Protein AF-A0A955YJ02-F1 (afdb_monomer_lite)

Radius of gyration: 18.07 Å; chains: 1; bounding box: 33×35×47 Å

Secondary structure (DSSP, 8-state):
-TTTT-TTS-HHHHHHHHHHHHHHHHHHHHHHHHHHHHHHHHGGGS-HHHHHHHHHHHHHHHHHHGGGG--HHHHHHTT-SSHHHHHHHHHHSHHHHHHHHHHHHHHHHHHHHTTS-SS----

Sequence (123 aa):
MKMMNDARLEPIVRELNDVHHRDESRHIAFGRLHLAELAAHWLSEWSDEVRMRVQTWLAQYLKASWADFYNPSMYRDAGLPDAFKLRTAVMAHPASAALRTQASAKLVRLFLDCGLLSEAPAL

pLDDT: mean 95.62, std 3.9, range [59.97, 98.12]

Foldseek 3Di:
DCQLPPPVDDPVRNVVVVVVVVVVVVVVVVCLVVVLVCLVVPVVVDDPVRLVVQQVVVLVVLLVVLLVVQDLVVCVVVVHPPSVVVSVCCCPDVVVQVVSCVVCVVVQVSCCVSSSHVDRHRD

Structure (mmCIF, N/CA/C/O backbone):
data_AF-A0A955YJ02-F1
#
_entry.id   AF-A0A955YJ02-F1
#
loop_
_atom_site.group_PDB
_atom_site.id
_atom_site.type_symbol
_atom_site.label_atom_id
_atom_site.label_alt_id
_atom_site.label_comp_id
_atom_site.label_asym_id
_atom_site.label_entity_id
_atom_site.label_seq_id
_atom_site.pdbx_PDB_ins_code
_atom_site.Cartn_x
_atom_site.Cartn_y
_atom_site.Cartn_z
_atom_site.occupancy
_atom_site.B_iso_or_equiv
_atom_site.auth_seq_id
_atom_site.auth_comp_id
_atom_site.auth_asym_id
_atom_site.auth_atom_id
_atom_site.pdbx_PDB_model_num
ATOM 1 N N . MET A 1 1 ? -1.217 -11.995 -8.135 1.00 59.97 1 MET A N 1
ATOM 2 C CA . MET A 1 1 ? -1.540 -12.936 -9.232 1.00 59.97 1 MET A CA 1
ATOM 3 C C . MET A 1 1 ? -1.176 -12.472 -10.645 1.00 59.97 1 MET A C 1
ATOM 5 O O . MET A 1 1 ? -0.882 -13.331 -11.458 1.00 59.97 1 MET A O 1
ATOM 9 N N . LYS A 1 2 ? -1.177 -11.170 -10.984 1.00 79.69 2 LYS A N 1
ATOM 10 C CA . LYS A 1 2 ? -0.909 -10.748 -12.376 1.00 79.69 2 LYS A CA 1
ATOM 11 C C . LYS A 1 2 ? 0.497 -11.111 -12.886 1.00 79.69 2 LYS A C 1
ATOM 13 O O . LYS A 1 2 ? 0.598 -11.594 -13.999 1.00 79.69 2 LYS A O 1
ATOM 18 N N . MET A 1 3 ? 1.550 -10.936 -12.082 1.00 89.31 3 MET A N 1
ATOM 19 C CA . MET A 1 3 ? 2.936 -11.105 -12.556 1.00 89.31 3 MET A CA 1
ATOM 20 C C . MET A 1 3 ? 3.373 -12.567 -12.739 1.00 89.31 3 MET A C 1
ATOM 22 O O . MET A 1 3 ? 3.992 -12.883 -13.744 1.00 89.31 3 MET A O 1
ATOM 26 N N . MET A 1 4 ? 3.011 -13.481 -11.831 1.00 92.56 4 MET A N 1
ATOM 27 C CA . MET A 1 4 ? 3.380 -14.908 -11.946 1.00 92.56 4 MET A CA 1
ATOM 28 C C . MET A 1 4 ? 2.859 -15.581 -13.230 1.00 92.56 4 MET A C 1
ATOM 30 O O . MET A 1 4 ? 3.475 -16.511 -13.734 1.00 92.56 4 MET A O 1
ATOM 34 N N . ASN A 1 5 ? 1.758 -15.069 -13.790 1.00 91.12 5 ASN A N 1
ATOM 35 C CA . ASN A 1 5 ? 1.126 -15.599 -15.000 1.00 91.12 5 ASN A CA 1
ATOM 36 C C . ASN A 1 5 ? 1.389 -14.732 -16.247 1.00 91.12 5 ASN A C 1
ATOM 38 O O . ASN A 1 5 ? 0.826 -15.003 -17.306 1.00 91.12 5 ASN A O 1
ATOM 42 N N . ASP A 1 6 ? 2.197 -13.672 -16.142 1.00 95.25 6 ASP A N 1
ATOM 43 C CA . ASP A 1 6 ? 2.459 -12.762 -17.261 1.00 95.25 6 ASP A CA 1
ATOM 44 C C . ASP A 1 6 ? 3.595 -13.294 -18.134 1.00 95.25 6 ASP A C 1
ATOM 46 O O . ASP A 1 6 ? 4.770 -13.10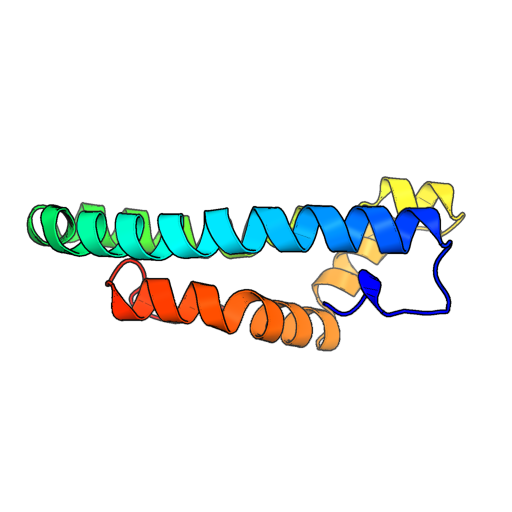0 -17.828 1.00 95.25 6 ASP A O 1
ATOM 50 N N . ALA A 1 7 ? 3.245 -13.934 -19.251 1.00 94.81 7 ALA A N 1
ATOM 51 C CA . ALA A 1 7 ? 4.202 -14.523 -20.187 1.00 94.81 7 ALA A CA 1
ATOM 52 C C . ALA A 1 7 ? 5.210 -13.520 -20.792 1.00 94.81 7 ALA A C 1
ATOM 54 O O . ALA A 1 7 ? 6.196 -13.954 -21.381 1.00 94.81 7 ALA A O 1
ATOM 55 N N . ARG A 1 8 ? 4.995 -12.203 -20.639 1.00 96.44 8 ARG A N 1
ATOM 56 C CA . ARG A 1 8 ? 5.929 -11.156 -21.091 1.00 96.44 8 ARG A CA 1
ATOM 57 C C . ARG A 1 8 ? 7.116 -10.951 -20.144 1.00 96.44 8 ARG A C 1
ATOM 59 O O . ARG A 1 8 ? 8.070 -10.284 -20.525 1.00 96.44 8 ARG A O 1
ATOM 66 N N . LEU A 1 9 ? 7.043 -11.455 -18.911 1.00 96.44 9 LEU A N 1
ATOM 67 C CA . LEU A 1 9 ? 8.120 -11.348 -17.921 1.00 96.44 9 LEU A CA 1
ATOM 68 C C . LEU A 1 9 ? 9.124 -12.492 -18.063 1.00 96.44 9 LEU A C 1
ATOM 70 O O . LEU A 1 9 ? 8.748 -13.593 -18.459 1.00 96.44 9 LEU A O 1
ATOM 74 N N . GLU A 1 10 ? 10.371 -12.262 -17.649 1.00 97.69 10 GLU A N 1
ATOM 75 C CA . GLU A 1 10 ? 11.401 -13.305 -17.586 1.00 97.69 10 GLU A CA 1
ATOM 76 C C . GLU A 1 10 ? 10.958 -14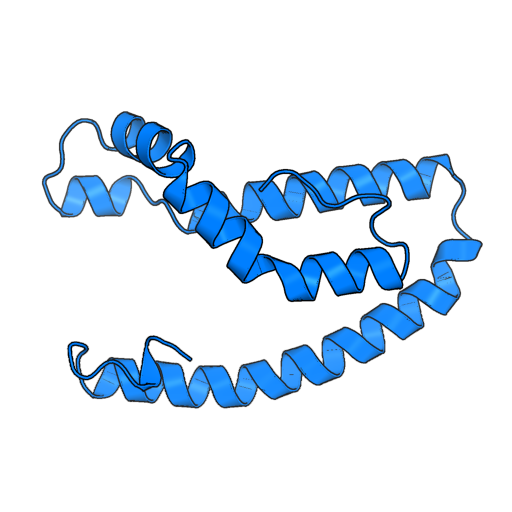.499 -16.719 1.00 97.69 10 GLU A C 1
ATOM 78 O O . GLU A 1 10 ? 10.356 -14.289 -15.657 1.00 97.69 10 GLU A O 1
ATOM 83 N N . PRO A 1 11 ? 11.262 -15.755 -17.110 1.00 96.75 11 PRO A N 1
ATOM 84 C CA . PRO A 1 11 ? 10.795 -16.942 -16.393 1.00 96.75 11 PRO A CA 1
ATOM 85 C C . PRO A 1 11 ? 11.114 -16.935 -14.894 1.00 96.75 11 PRO A C 1
ATOM 87 O O . PRO A 1 11 ? 10.223 -17.197 -14.087 1.00 96.75 11 PRO A O 1
ATOM 90 N N . ILE A 1 12 ? 12.335 -16.541 -14.520 1.00 96.94 12 ILE A N 1
ATOM 91 C CA . ILE A 1 12 ? 12.763 -16.470 -13.114 1.00 96.94 12 ILE A CA 1
ATOM 92 C C . ILE A 1 12 ? 11.956 -15.446 -12.305 1.00 96.94 12 ILE A C 1
ATOM 94 O O . ILE A 1 12 ? 11.639 -15.673 -11.140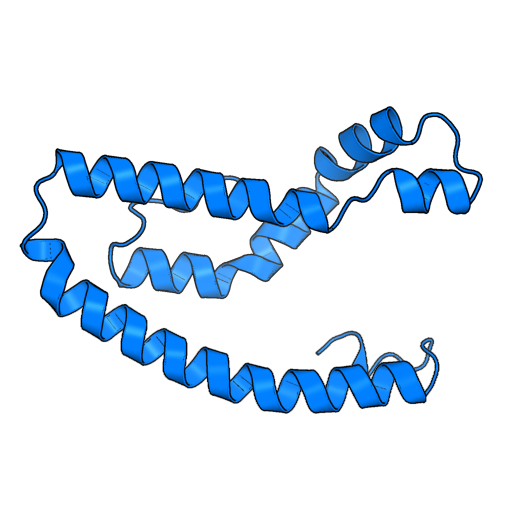 1.00 96.94 12 ILE A O 1
ATOM 98 N N . VAL A 1 13 ? 11.559 -14.328 -12.923 1.00 96.19 13 VAL A N 1
ATOM 99 C CA . VAL A 1 13 ? 10.746 -13.300 -12.261 1.00 96.19 13 VAL A CA 1
ATOM 100 C C . VAL A 1 13 ? 9.351 -13.842 -11.977 1.00 96.19 13 VAL A C 1
ATOM 102 O O . VAL A 1 13 ? 8.808 -13.601 -10.897 1.00 96.19 13 VAL A O 1
ATOM 105 N N . ARG A 1 14 ? 8.767 -14.594 -12.918 1.00 96.44 14 ARG A N 1
ATOM 106 C CA . ARG A 1 14 ? 7.459 -15.230 -12.715 1.00 96.44 14 ARG A CA 1
ATOM 107 C C . ARG A 1 14 ? 7.501 -16.253 -11.588 1.00 96.44 14 ARG A C 1
ATOM 109 O O . ARG A 1 14 ? 6.622 -16.223 -10.732 1.00 96.44 14 ARG A O 1
ATOM 116 N N . GLU A 1 15 ? 8.528 -17.098 -11.570 1.00 96.38 15 GLU A N 1
ATOM 117 C CA . GLU A 1 15 ? 8.724 -18.126 -10.544 1.00 96.38 15 GLU A CA 1
ATOM 118 C C . GLU A 1 15 ? 8.901 -17.513 -9.151 1.00 96.38 15 GLU A C 1
ATOM 120 O O . GLU A 1 15 ? 8.203 -17.897 -8.213 1.00 96.38 15 GLU A O 1
ATOM 125 N N . LEU A 1 16 ? 9.743 -16.483 -9.022 1.00 96.38 16 LEU A N 1
ATOM 126 C CA . LEU A 1 16 ? 9.926 -15.777 -7.754 1.00 96.38 16 LEU A CA 1
ATOM 127 C C . LEU A 1 16 ? 8.607 -15.174 -7.245 1.00 96.38 16 LEU A C 1
ATOM 129 O O . LEU A 1 16 ? 8.275 -15.291 -6.066 1.00 96.38 16 LEU A O 1
ATOM 133 N N . ASN A 1 17 ? 7.833 -14.552 -8.140 1.00 95.06 17 ASN A N 1
ATOM 134 C CA . ASN A 1 17 ? 6.533 -13.978 -7.792 1.00 95.06 17 ASN A CA 1
ATOM 135 C C . ASN A 1 17 ? 5.504 -15.046 -7.395 1.00 95.06 17 ASN A C 1
ATOM 137 O O . ASN A 1 17 ? 4.654 -14.781 -6.547 1.00 95.06 17 ASN A O 1
ATOM 141 N N . ASP A 1 18 ? 5.549 -16.224 -8.015 1.00 94.75 18 ASP A N 1
ATOM 142 C CA . ASP A 1 18 ? 4.677 -17.355 -7.697 1.00 94.75 18 ASP A CA 1
ATOM 143 C C . ASP A 1 18 ? 4.967 -17.900 -6.292 1.00 94.75 18 ASP A C 1
ATOM 145 O O . ASP A 1 18 ? 4.066 -17.974 -5.454 1.00 94.75 18 ASP A O 1
ATOM 149 N N . VAL A 1 19 ? 6.240 -18.192 -5.997 1.00 95.50 19 VAL A N 1
ATOM 150 C CA . VAL A 1 19 ? 6.676 -18.671 -4.675 1.00 95.50 19 VAL A CA 1
ATOM 151 C C . VAL A 1 19 ? 6.335 -17.651 -3.590 1.00 95.50 19 VAL A C 1
ATOM 153 O O . VAL A 1 19 ? 5.657 -17.995 -2.622 1.00 95.50 19 VAL A O 1
ATOM 156 N N . HIS A 1 20 ? 6.696 -16.380 -3.791 1.00 94.88 20 HIS A N 1
ATOM 157 C CA . HIS A 1 20 ? 6.395 -15.321 -2.829 1.00 94.88 20 HIS A CA 1
ATOM 158 C C . HIS A 1 20 ? 4.888 -15.178 -2.575 1.00 94.88 20 HIS A C 1
ATOM 160 O O . HIS A 1 20 ? 4.456 -15.020 -1.436 1.00 94.88 20 HIS A O 1
ATOM 166 N N . HIS A 1 21 ? 4.057 -15.286 -3.618 1.00 92.81 21 HIS A N 1
ATOM 167 C CA . HIS A 1 21 ? 2.610 -15.176 -3.459 1.00 92.81 21 HIS A CA 1
ATOM 168 C C . HIS A 1 21 ? 2.009 -16.320 -2.635 1.00 92.81 21 HIS A C 1
ATOM 170 O O . HIS A 1 21 ? 1.074 -16.086 -1.864 1.00 92.81 21 HIS A O 1
ATOM 176 N N . ARG A 1 22 ? 2.527 -17.547 -2.783 1.00 92.44 22 ARG A N 1
ATOM 177 C CA . ARG A 1 22 ? 2.075 -18.698 -1.990 1.00 92.44 22 ARG A CA 1
ATOM 178 C C . ARG A 1 22 ? 2.344 -18.486 -0.506 1.00 92.44 22 ARG A C 1
ATOM 180 O O . ARG A 1 22 ? 1.431 -18.691 0.294 1.00 92.44 22 ARG A O 1
ATOM 187 N N . ASP A 1 23 ? 3.540 -18.035 -0.151 1.00 94.00 23 ASP A N 1
ATOM 188 C CA . ASP A 1 23 ? 3.897 -17.791 1.248 1.00 94.00 23 ASP A CA 1
ATOM 189 C C . ASP A 1 23 ? 3.104 -16.618 1.830 1.00 94.00 23 ASP A C 1
ATOM 191 O O . ASP A 1 23 ? 2.467 -16.750 2.878 1.00 94.00 23 ASP A O 1
ATOM 195 N N . GLU A 1 24 ? 3.011 -15.516 1.086 1.00 93.75 24 GLU A N 1
ATOM 196 C CA . GLU A 1 24 ? 2.285 -14.330 1.534 1.00 93.75 24 GLU A CA 1
ATOM 197 C C . GLU A 1 24 ? 0.782 -14.596 1.717 1.00 93.75 24 GLU A C 1
ATOM 199 O O . GLU A 1 24 ? 0.141 -14.023 2.597 1.00 93.75 24 GLU A O 1
ATOM 204 N N . SER A 1 25 ? 0.198 -15.530 0.956 1.00 92.62 25 SER A N 1
ATOM 205 C CA . SER A 1 25 ? -1.201 -15.928 1.155 1.00 92.62 25 SER A CA 1
ATOM 206 C C . SER A 1 25 ? -1.462 -16.502 2.554 1.00 92.62 25 SER A C 1
ATOM 208 O O . SER A 1 25 ? -2.512 -16.231 3.145 1.00 92.62 25 SER A O 1
ATOM 210 N N . ARG A 1 26 ? -0.494 -17.241 3.113 1.00 94.19 26 ARG A N 1
ATOM 211 C CA . ARG A 1 26 ? -0.573 -17.818 4.461 1.00 94.19 26 ARG A CA 1
ATOM 212 C C . ARG A 1 26 ? -0.386 -16.739 5.520 1.00 94.19 26 ARG A C 1
ATOM 214 O O . ARG A 1 26 ? -1.162 -16.696 6.474 1.00 94.19 26 ARG A O 1
ATOM 221 N N . HIS A 1 27 ? 0.579 -15.839 5.319 1.00 94.88 27 HIS A N 1
ATOM 222 C CA . HIS A 1 27 ? 0.807 -14.699 6.210 1.00 94.88 27 HIS A CA 1
ATOM 223 C C . HIS A 1 27 ? -0.424 -13.803 6.304 1.00 94.88 27 HIS A C 1
ATOM 225 O O . HIS A 1 27 ? -0.872 -13.484 7.404 1.00 94.88 27 HIS A O 1
ATOM 231 N N . ILE A 1 28 ? -1.030 -13.463 5.164 1.00 94.69 28 ILE A N 1
ATOM 232 C CA . ILE A 1 28 ? -2.248 -12.656 5.127 1.00 94.69 28 ILE A CA 1
ATOM 233 C C . ILE A 1 28 ? -3.400 -13.393 5.814 1.00 94.69 28 ILE A C 1
ATOM 235 O O . ILE A 1 28 ? -4.122 -12.780 6.594 1.00 94.69 28 ILE A O 1
ATOM 239 N N . ALA A 1 29 ? -3.599 -14.689 5.558 1.00 94.75 29 ALA A N 1
ATOM 240 C CA . ALA A 1 29 ? -4.680 -15.441 6.198 1.00 94.75 29 ALA A CA 1
ATOM 241 C C . ALA A 1 29 ? -4.566 -15.417 7.732 1.00 94.75 29 ALA A C 1
ATOM 243 O O . ALA A 1 29 ? -5.537 -15.077 8.409 1.00 94.75 29 ALA A O 1
ATOM 244 N N . PHE A 1 30 ? -3.374 -15.701 8.265 1.00 96.19 30 PHE A N 1
ATOM 245 C CA . PHE A 1 30 ? -3.103 -15.635 9.700 1.00 96.19 30 PHE A CA 1
ATOM 246 C C . PHE A 1 30 ? -3.260 -14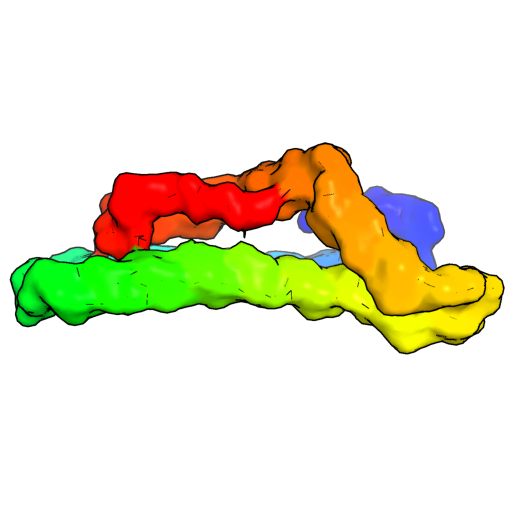.210 10.248 1.00 96.19 30 PHE A C 1
ATOM 248 O O . PHE A 1 30 ? -4.014 -13.986 11.194 1.00 96.19 30 PHE A O 1
ATOM 255 N N . GLY A 1 31 ? -2.609 -13.232 9.613 1.00 96.31 31 GLY A N 1
ATOM 256 C CA . GLY A 1 31 ? -2.610 -11.840 10.057 1.00 96.31 31 GLY A CA 1
ATOM 257 C C . GLY A 1 31 ? -4.010 -11.230 10.098 1.00 96.31 31 GLY A C 1
ATOM 258 O O . GLY A 1 31 ? -4.315 -10.468 11.009 1.00 96.31 31 GLY A O 1
ATOM 259 N N . ARG A 1 32 ? -4.899 -11.606 9.170 1.00 96.88 32 ARG A N 1
ATOM 260 C CA . ARG A 1 32 ? -6.296 -11.145 9.171 1.00 96.88 32 ARG A CA 1
ATOM 261 C C . ARG A 1 32 ? -7.080 -11.642 10.380 1.00 96.88 32 ARG A C 1
ATOM 263 O O . ARG A 1 32 ? -7.824 -10.858 10.962 1.00 96.88 32 ARG A O 1
ATOM 270 N N . LEU A 1 33 ? -6.931 -12.918 10.734 1.00 97.06 33 LEU A N 1
ATOM 271 C CA . LEU A 1 33 ? -7.612 -13.499 11.893 1.00 97.06 33 LEU A CA 1
ATOM 272 C C . LEU A 1 33 ? -7.079 -12.890 13.187 1.00 97.06 33 LEU A C 1
ATOM 274 O O . LEU A 1 33 ? -7.860 -12.416 14.006 1.00 97.06 33 LEU A O 1
ATOM 278 N N . HIS A 1 34 ? -5.754 -12.828 13.318 1.00 97.81 34 HIS A N 1
ATOM 279 C CA . HIS A 1 34 ? -5.115 -12.289 14.509 1.00 97.81 34 HIS A CA 1
ATOM 280 C C . HIS A 1 34 ? -5.430 -10.801 14.715 1.00 97.81 34 HIS A C 1
ATOM 282 O O . HIS A 1 34 ? -5.743 -10.377 15.823 1.00 97.81 34 HIS A O 1
ATOM 288 N N . LEU A 1 35 ? -5.427 -10.001 13.644 1.00 97.50 35 LEU A N 1
ATOM 289 C CA . LEU A 1 35 ? -5.798 -8.591 13.733 1.00 97.50 35 LEU A CA 1
ATOM 290 C C . LEU A 1 35 ? -7.258 -8.407 14.162 1.00 97.50 35 LEU A C 1
ATOM 292 O O . LEU A 1 35 ? -7.538 -7.535 14.978 1.00 97.50 35 LEU A O 1
ATOM 296 N N . ALA A 1 36 ? -8.178 -9.210 13.620 1.00 97.06 36 ALA A N 1
ATOM 297 C CA . ALA A 1 36 ? -9.590 -9.134 13.985 1.00 97.06 36 ALA A CA 1
ATOM 298 C C . ALA A 1 36 ? -9.817 -9.511 15.458 1.00 97.06 36 ALA A C 1
ATOM 300 O O . ALA A 1 36 ? -10.587 -8.844 16.144 1.00 97.06 36 ALA A O 1
ATOM 301 N N . GLU A 1 37 ? -9.110 -10.530 15.953 1.00 97.88 37 GLU A N 1
ATOM 302 C CA . GLU A 1 37 ? -9.121 -10.931 17.363 1.00 97.88 37 GLU A CA 1
ATOM 303 C C . GLU A 1 37 ? -8.608 -9.807 18.273 1.00 97.88 37 GLU A C 1
ATOM 305 O O . GLU A 1 37 ? -9.289 -9.418 19.222 1.00 97.88 37 GLU A O 1
ATOM 310 N N . LEU A 1 38 ? -7.448 -9.225 17.948 1.00 97.38 38 LEU A N 1
ATOM 311 C CA . LEU A 1 38 ? -6.891 -8.102 18.702 1.00 97.38 38 LEU A CA 1
ATOM 312 C C . LEU A 1 38 ? -7.825 -6.889 18.687 1.00 97.38 38 LEU A C 1
ATOM 314 O O . LEU A 1 38 ? -8.027 -6.255 19.720 1.00 97.38 38 LEU A O 1
ATOM 318 N N . ALA A 1 39 ? -8.411 -6.571 17.533 1.00 97.12 39 ALA A N 1
ATOM 319 C CA . ALA A 1 39 ? -9.346 -5.463 17.407 1.00 97.12 39 ALA A CA 1
ATOM 320 C C . ALA A 1 39 ? -10.594 -5.679 18.278 1.00 97.12 39 ALA A C 1
ATOM 322 O O . ALA A 1 39 ? -10.985 -4.777 19.016 1.00 97.12 39 ALA A O 1
ATOM 323 N N . ALA A 1 40 ? -11.174 -6.881 18.248 1.00 96.38 40 ALA A N 1
ATOM 324 C CA . ALA A 1 40 ? -12.338 -7.227 19.059 1.00 96.38 40 ALA A CA 1
ATOM 325 C C . ALA A 1 40 ? -12.050 -7.170 20.567 1.00 96.38 40 ALA A C 1
ATOM 327 O O . ALA A 1 40 ? -12.931 -6.790 21.333 1.00 96.38 40 ALA A O 1
ATOM 328 N N . HIS A 1 41 ? -10.835 -7.532 20.987 1.00 96.31 41 HIS A N 1
ATOM 329 C CA . HIS A 1 41 ? -10.463 -7.547 22.399 1.00 96.31 41 HIS A CA 1
ATOM 330 C C . HIS A 1 41 ? -10.093 -6.162 22.944 1.00 96.31 41 HIS A C 1
ATOM 332 O O . HIS A 1 41 ? -10.404 -5.855 24.087 1.00 96.31 41 HIS A O 1
ATOM 338 N N . TRP A 1 42 ? -9.409 -5.334 22.148 1.00 96.19 42 TRP A N 1
ATOM 339 C CA . TRP A 1 42 ? -8.762 -4.123 22.664 1.00 96.19 42 TRP A CA 1
ATOM 340 C C . TRP A 1 42 ? -9.414 -2.812 22.234 1.00 96.19 42 TRP A C 1
ATOM 342 O O . TRP A 1 42 ? -9.222 -1.808 22.916 1.00 96.19 42 TRP A O 1
ATOM 352 N N . LEU A 1 43 ? -10.172 -2.765 21.131 1.00 95.25 43 LEU A N 1
ATOM 353 C CA . LEU A 1 43 ? -10.711 -1.483 20.661 1.00 95.25 43 LEU A CA 1
ATOM 354 C C . LEU A 1 43 ? -11.772 -0.900 21.593 1.00 95.25 43 LEU A C 1
ATOM 356 O O . LEU A 1 43 ? -11.876 0.326 21.659 1.00 95.25 43 LEU A O 1
ATOM 360 N N . SER A 1 44 ? -12.549 -1.730 22.299 1.00 94.31 44 SER A N 1
ATOM 361 C CA . SER A 1 44 ? -13.524 -1.270 23.303 1.00 94.31 44 SER A CA 1
ATOM 362 C C . SER A 1 44 ? -12.862 -0.572 24.485 1.00 94.31 44 SER A C 1
ATOM 364 O O . SER A 1 44 ? -13.459 0.330 25.061 1.00 94.31 44 SER A O 1
ATOM 366 N N . GLU A 1 45 ? -11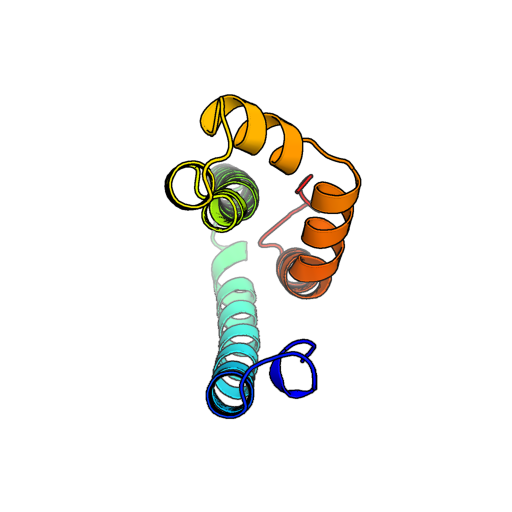.623 -0.952 24.797 1.00 97.06 45 GLU A N 1
ATOM 367 C CA . GLU A 1 45 ? -10.858 -0.429 25.931 1.00 97.06 45 GLU A CA 1
ATOM 368 C C . GLU A 1 45 ? -10.212 0.928 25.628 1.00 97.06 45 GLU A C 1
ATOM 370 O O . GLU A 1 45 ? -9.693 1.601 26.519 1.00 97.06 45 GLU A O 1
ATOM 375 N N . TRP A 1 46 ? -10.196 1.338 24.359 1.00 96.69 46 TRP A N 1
ATOM 376 C CA . TRP A 1 46 ? -9.627 2.616 23.955 1.00 96.69 46 TRP A CA 1
ATOM 377 C C . TRP A 1 46 ? -10.634 3.738 24.152 1.00 96.69 46 TRP A C 1
ATOM 379 O O . TRP A 1 46 ? -11.790 3.627 23.742 1.00 96.69 46 TRP A O 1
ATOM 389 N N . SER A 1 47 ? -10.156 4.863 24.687 1.00 97.69 47 SER A N 1
ATOM 390 C CA . SER A 1 47 ? -10.924 6.103 24.657 1.00 97.69 47 SER A CA 1
ATOM 391 C C . SER A 1 47 ? -11.156 6.559 23.213 1.00 97.69 47 SER A C 1
ATOM 393 O O . SER A 1 47 ? -10.388 6.221 22.297 1.00 97.69 47 SER A O 1
ATOM 395 N N . ASP A 1 48 ? -12.193 7.367 23.008 1.00 96.25 48 ASP A N 1
ATOM 396 C CA . ASP A 1 48 ? -12.535 7.886 21.684 1.00 96.25 48 ASP A CA 1
ATOM 397 C C . ASP A 1 48 ? -11.382 8.698 21.078 1.00 96.25 48 ASP A C 1
ATOM 399 O O . ASP A 1 48 ? -11.095 8.577 19.885 1.00 96.25 48 ASP A O 1
ATOM 403 N N . GLU A 1 49 ? -10.635 9.446 21.896 1.00 97.81 49 GLU A N 1
ATOM 404 C CA . GLU A 1 49 ? -9.478 10.222 21.440 1.00 97.81 49 GLU A CA 1
ATOM 405 C C . GLU A 1 49 ? -8.363 9.321 20.894 1.00 97.81 49 GLU A C 1
ATOM 407 O O . GLU A 1 49 ? -7.763 9.615 19.854 1.00 97.81 49 GLU A O 1
ATOM 412 N N . VAL A 1 50 ? -8.076 8.205 21.575 1.00 97.06 50 VAL A N 1
ATOM 413 C CA . VAL A 1 50 ? -7.062 7.242 21.123 1.00 97.06 50 VAL A CA 1
ATOM 414 C C . VAL A 1 50 ? -7.517 6.578 19.830 1.00 97.06 50 VAL A C 1
ATOM 416 O O . VAL A 1 50 ? -6.736 6.504 18.876 1.00 97.06 50 VAL A O 1
ATOM 419 N N . ARG A 1 51 ? -8.783 6.153 19.772 1.00 96.19 51 ARG A N 1
ATOM 420 C CA . ARG A 1 51 ? -9.365 5.514 18.590 1.00 96.19 51 ARG A CA 1
ATOM 421 C C . ARG A 1 51 ? -9.300 6.434 17.373 1.00 96.19 51 ARG A C 1
ATOM 423 O O . ARG A 1 51 ? -8.774 6.024 16.340 1.00 96.19 51 ARG A O 1
ATOM 430 N N . MET A 1 52 ? -9.726 7.690 17.510 1.00 96.69 52 MET A N 1
ATOM 431 C CA . MET A 1 52 ? -9.656 8.686 16.436 1.00 96.69 52 MET A CA 1
ATOM 432 C C . MET A 1 52 ? -8.222 8.926 15.953 1.00 96.69 52 MET A C 1
ATOM 434 O O . MET A 1 52 ? -7.972 9.012 14.745 1.00 96.69 52 MET A O 1
ATOM 438 N N . ARG A 1 53 ? -7.256 9.014 16.877 1.00 97.94 53 ARG A N 1
ATOM 439 C CA . ARG A 1 53 ? -5.846 9.223 16.526 1.00 97.94 53 ARG A CA 1
ATOM 440 C C . ARG A 1 53 ? -5.280 8.049 15.733 1.00 97.94 53 ARG A C 1
ATOM 442 O O . ARG A 1 53 ? -4.595 8.274 14.736 1.00 97.94 53 ARG A O 1
ATOM 449 N N . VAL A 1 54 ? -5.573 6.815 16.144 1.00 97.06 54 VAL A N 1
ATOM 450 C CA . VAL A 1 54 ? -5.111 5.612 15.437 1.00 97.06 54 VAL A CA 1
ATOM 451 C C . VAL A 1 54 ? -5.782 5.485 14.073 1.00 97.06 54 VAL A C 1
ATOM 453 O O . VAL A 1 54 ? -5.083 5.243 13.095 1.00 97.06 54 VAL A O 1
ATOM 456 N N . GLN A 1 55 ? -7.093 5.724 13.975 1.00 97.44 55 GLN A N 1
ATOM 457 C CA . GLN A 1 55 ? -7.817 5.721 12.697 1.00 97.44 55 GLN A CA 1
ATOM 458 C C . GLN A 1 55 ? -7.223 6.739 11.714 1.00 97.44 55 GLN A C 1
ATOM 460 O O . GLN A 1 55 ? -6.930 6.407 10.564 1.00 97.44 55 GLN A O 1
ATOM 465 N N . THR A 1 56 ? -6.964 7.962 12.187 1.00 97.62 56 THR A N 1
ATOM 466 C CA . THR A 1 56 ? -6.343 9.022 11.380 1.00 97.62 56 THR A CA 1
ATOM 467 C C . THR A 1 56 ? -4.943 8.622 10.928 1.00 97.62 56 THR A C 1
ATOM 469 O O . THR A 1 56 ? -4.605 8.748 9.750 1.00 97.62 56 THR A O 1
ATOM 472 N N . TRP A 1 57 ? -4.125 8.114 11.851 1.00 98.12 57 TRP A N 1
ATOM 473 C CA . TRP A 1 57 ? -2.776 7.660 11.535 1.00 98.12 57 TRP A CA 1
ATOM 474 C C . TRP A 1 57 ? -2.788 6.517 10.516 1.00 98.12 57 TRP A C 1
ATOM 476 O O . TRP A 1 57 ? -2.045 6.574 9.540 1.00 98.12 57 TRP A O 1
ATOM 486 N N . LEU A 1 58 ? -3.660 5.523 10.690 1.00 97.88 58 LEU A N 1
ATOM 487 C CA . LEU A 1 58 ? -3.757 4.364 9.808 1.00 97.88 58 LEU A CA 1
ATOM 488 C C . LEU A 1 58 ? -4.180 4.771 8.391 1.00 97.88 58 LEU A C 1
ATOM 490 O O . LEU A 1 58 ? -3.597 4.298 7.415 1.00 97.88 58 LEU A O 1
ATOM 494 N N . ALA A 1 59 ? -5.139 5.692 8.266 1.00 97.38 59 ALA A N 1
ATOM 495 C CA . ALA A 1 59 ? -5.541 6.256 6.980 1.00 97.38 59 ALA A CA 1
ATOM 496 C C . ALA A 1 59 ? -4.373 6.970 6.273 1.00 97.38 59 ALA A C 1
ATOM 498 O O . ALA A 1 59 ? -4.128 6.740 5.086 1.00 97.38 59 ALA A O 1
ATOM 499 N N . GLN A 1 60 ? -3.613 7.795 7.003 1.00 97.00 60 GLN A N 1
ATOM 500 C CA . GLN A 1 60 ? -2.437 8.479 6.452 1.00 97.00 60 GLN A CA 1
ATOM 501 C C . GLN A 1 60 ? -1.316 7.501 6.100 1.00 97.00 60 GLN A C 1
ATOM 503 O O . GLN A 1 60 ? -0.677 7.656 5.063 1.00 97.00 60 GLN A O 1
ATOM 508 N N . TYR A 1 61 ? -1.106 6.472 6.918 1.00 97.50 61 TYR A N 1
ATOM 509 C CA . TYR A 1 61 ? -0.114 5.435 6.669 1.00 97.50 61 TYR A CA 1
ATOM 510 C C . TYR A 1 61 ? -0.426 4.655 5.388 1.00 97.50 61 TYR A C 1
ATOM 512 O O . TYR A 1 61 ? 0.451 4.503 4.541 1.00 97.50 61 TYR A O 1
ATOM 520 N N . LEU A 1 62 ? -1.682 4.233 5.192 1.00 96.25 62 LEU A N 1
ATOM 521 C CA . LEU A 1 62 ? -2.112 3.569 3.958 1.00 96.25 62 LEU A CA 1
ATOM 522 C C . LEU A 1 62 ? -1.886 4.439 2.720 1.00 96.25 62 LEU A C 1
ATOM 524 O O . LEU A 1 62 ? -1.478 3.935 1.678 1.00 96.25 62 LEU A O 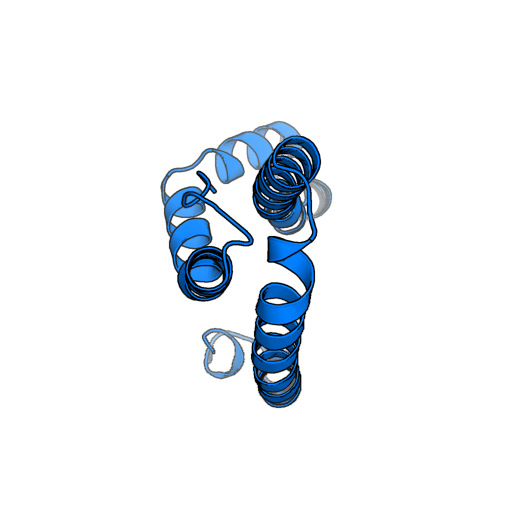1
ATOM 528 N N . LYS A 1 63 ? -2.141 5.745 2.820 1.00 94.44 63 LYS A N 1
ATOM 529 C CA . LYS A 1 63 ? -1.882 6.679 1.722 1.00 94.44 63 LYS A CA 1
ATOM 530 C C . LYS A 1 63 ? -0.384 6.852 1.467 1.00 94.44 63 LYS A C 1
ATOM 532 O O . LYS A 1 63 ? 0.048 6.883 0.317 1.00 94.44 63 LYS A O 1
ATOM 537 N N . ALA A 1 64 ? 0.404 6.974 2.531 1.00 94.75 64 ALA A N 1
ATOM 538 C CA . ALA A 1 64 ? 1.840 7.186 2.449 1.00 94.75 64 ALA A CA 1
ATOM 539 C C . ALA A 1 64 ? 2.578 5.960 1.897 1.00 94.75 64 ALA A C 1
ATOM 541 O O . ALA A 1 64 ? 3.473 6.138 1.081 1.00 94.75 64 ALA A O 1
ATOM 542 N N . SER A 1 65 ? 2.182 4.734 2.252 1.00 96.00 65 SER A N 1
ATOM 543 C CA . SER A 1 65 ? 2.848 3.508 1.779 1.00 96.00 65 SER A CA 1
ATOM 544 C C . SER A 1 65 ? 2.775 3.329 0.261 1.00 96.00 65 SER A C 1
ATOM 546 O O . SER A 1 65 ? 3.670 2.759 -0.358 1.00 96.00 65 SER A O 1
ATOM 548 N N . TRP A 1 66 ? 1.756 3.895 -0.388 1.00 95.75 66 TRP A N 1
ATOM 549 C CA . TRP A 1 66 ? 1.684 3.909 -1.845 1.00 95.75 66 TRP A CA 1
ATOM 550 C C . TRP A 1 66 ? 2.789 4.732 -2.509 1.00 95.75 66 TRP A C 1
ATOM 552 O O . TRP A 1 66 ? 3.097 4.490 -3.675 1.00 95.75 66 TRP A O 1
ATOM 562 N N . ALA A 1 67 ? 3.396 5.684 -1.799 1.00 92.56 67 ALA A N 1
ATOM 563 C CA . ALA A 1 67 ? 4.494 6.497 -2.308 1.00 92.56 67 ALA A CA 1
ATOM 564 C C . ALA A 1 67 ? 5.722 5.662 -2.702 1.00 92.56 67 ALA A C 1
ATOM 566 O O . ALA A 1 67 ? 6.438 6.066 -3.623 1.00 92.56 67 ALA A O 1
ATOM 567 N N . ASP A 1 68 ? 5.929 4.511 -2.058 1.00 92.12 68 ASP A N 1
ATOM 568 C CA . ASP A 1 68 ? 7.088 3.636 -2.268 1.00 92.12 68 ASP A CA 1
ATOM 569 C C . ASP A 1 68 ? 7.082 2.977 -3.656 1.00 92.12 68 ASP A C 1
ATOM 571 O O . ASP A 1 68 ? 8.132 2.633 -4.197 1.00 92.12 68 ASP A O 1
ATOM 575 N N . PHE A 1 69 ? 5.912 2.888 -4.296 1.00 93.75 69 PHE A N 1
ATOM 576 C CA . PHE A 1 69 ? 5.766 2.369 -5.660 1.00 93.75 69 PHE A CA 1
ATOM 577 C C . PHE A 1 69 ? 6.152 3.384 -6.749 1.00 93.75 69 PHE A C 1
ATOM 579 O O . PHE A 1 69 ? 6.172 3.036 -7.929 1.00 93.75 69 PHE A O 1
ATOM 586 N N . TYR A 1 70 ? 6.460 4.634 -6.385 1.00 95.25 70 TYR A N 1
ATOM 587 C CA . TYR A 1 70 ? 6.814 5.699 -7.327 1.00 95.25 70 TYR A CA 1
ATOM 588 C C . TYR A 1 70 ? 8.194 6.268 -6.987 1.00 95.25 70 TYR A C 1
ATOM 590 O O . TYR A 1 70 ? 8.315 7.233 -6.228 1.00 95.25 70 TYR A O 1
ATOM 598 N N . ASN A 1 71 ? 9.241 5.688 -7.577 1.00 95.62 71 ASN A N 1
ATOM 599 C CA . ASN A 1 71 ? 10.630 6.027 -7.275 1.00 95.62 71 ASN A CA 1
ATOM 600 C C . ASN A 1 71 ? 11.246 6.949 -8.353 1.00 95.62 71 ASN A C 1
ATOM 602 O O . ASN A 1 71 ? 11.522 6.483 -9.461 1.00 95.62 71 ASN A O 1
ATOM 606 N N . PRO A 1 72 ? 11.537 8.233 -8.047 1.00 96.56 72 PRO A N 1
ATOM 607 C CA . PRO A 1 72 ? 12.155 9.159 -8.998 1.00 96.56 72 PRO A CA 1
ATOM 608 C C . PRO A 1 72 ? 13.530 8.713 -9.492 1.00 96.56 72 PRO A C 1
ATOM 610 O O . PRO A 1 72 ? 13.918 9.080 -10.596 1.00 96.56 72 PRO A O 1
ATOM 613 N N . SER A 1 73 ? 14.282 7.951 -8.694 1.00 96.88 73 SER A N 1
ATOM 614 C CA . SER A 1 73 ? 15.588 7.440 -9.118 1.00 96.88 73 SER A CA 1
ATOM 615 C C . SER A 1 73 ? 15.445 6.495 -10.307 1.00 96.88 73 SER A C 1
ATOM 617 O O . SER A 1 73 ? 16.147 6.680 -11.290 1.00 96.88 73 SER A O 1
ATOM 619 N N . MET A 1 74 ? 14.438 5.614 -10.298 1.00 96.75 74 MET A N 1
ATOM 620 C CA . MET A 1 74 ? 14.171 4.708 -11.426 1.00 96.75 74 MET A CA 1
ATOM 621 C C . MET A 1 74 ? 13.792 5.470 -12.702 1.00 96.75 74 MET A C 1
ATOM 623 O O . MET A 1 74 ? 14.149 5.060 -13.801 1.00 96.75 74 MET A O 1
ATOM 627 N N . TYR A 1 75 ? 13.088 6.599 -12.575 1.00 96.56 75 TYR A N 1
ATOM 628 C CA . TYR A 1 75 ? 12.758 7.439 -13.729 1.00 96.56 75 TYR A CA 1
ATOM 629 C C . TYR A 1 75 ? 13.998 8.123 -14.309 1.00 96.56 75 TYR A C 1
ATOM 631 O O . TYR A 1 75 ? 14.157 8.146 -15.527 1.00 96.56 75 TYR A O 1
ATOM 639 N N . ARG A 1 76 ? 14.892 8.639 -13.451 1.00 97.06 76 ARG A N 1
ATOM 640 C CA . ARG A 1 76 ? 16.170 9.215 -13.900 1.00 97.06 76 ARG A CA 1
ATOM 641 C C . ARG A 1 76 ? 17.038 8.171 -14.592 1.00 97.06 76 ARG A C 1
ATOM 643 O O . ARG A 1 76 ? 17.570 8.456 -15.658 1.00 97.06 76 ARG A O 1
ATOM 650 N N . ASP A 1 77 ? 17.131 6.976 -14.017 1.00 97.81 77 ASP A N 1
ATOM 651 C CA . ASP A 1 77 ? 17.932 5.879 -14.566 1.00 97.81 77 ASP A CA 1
ATOM 652 C C . ASP A 1 77 ? 17.393 5.410 -15.928 1.00 97.81 77 ASP A C 1
ATOM 654 O O . ASP A 1 77 ? 18.161 5.034 -16.809 1.00 97.81 77 ASP A O 1
ATOM 658 N N . ALA A 1 78 ? 16.079 5.518 -16.146 1.00 97.25 78 ALA A N 1
ATOM 659 C CA . ALA A 1 78 ? 15.436 5.283 -17.439 1.00 97.25 78 ALA A CA 1
ATOM 660 C C . ALA A 1 78 ? 15.585 6.450 -18.442 1.00 97.25 78 ALA A C 1
ATOM 662 O O . ALA A 1 78 ? 15.007 6.401 -19.527 1.00 97.25 78 ALA A O 1
ATOM 663 N N . GLY A 1 79 ? 16.318 7.514 -18.095 1.00 97.50 79 GLY A N 1
ATOM 664 C CA . GLY A 1 79 ? 16.530 8.685 -18.950 1.00 97.50 79 GLY A CA 1
ATOM 665 C C . GLY A 1 79 ? 15.338 9.643 -19.027 1.00 97.50 79 GLY A C 1
ATOM 666 O O . GLY A 1 79 ? 15.299 10.496 -19.914 1.00 97.50 79 GLY A O 1
ATOM 667 N N . LEU A 1 80 ? 14.356 9.528 -18.124 1.00 96.81 80 LEU A N 1
ATOM 668 C CA . LEU A 1 80 ? 13.198 10.421 -18.103 1.00 96.81 80 LEU A CA 1
ATOM 669 C C . LEU A 1 80 ? 13.557 11.746 -17.405 1.00 96.81 80 LEU A C 1
ATOM 671 O O . LEU A 1 80 ? 14.011 11.732 -16.253 1.00 96.81 80 LEU A O 1
ATOM 675 N N . PRO A 1 81 ? 13.337 12.902 -18.060 1.00 94.50 81 PRO A N 1
ATOM 676 C CA . PRO A 1 81 ? 13.600 14.202 -17.456 1.00 94.50 81 PRO A CA 1
ATOM 677 C C . PRO A 1 81 ? 12.601 14.505 -16.332 1.00 94.50 81 PRO A C 1
ATOM 679 O O . PRO A 1 81 ? 11.532 13.901 -16.235 1.00 94.50 81 PRO A O 1
ATOM 682 N N . ASP A 1 82 ? 12.947 15.469 -15.474 1.00 96.75 82 ASP A N 1
ATOM 683 C CA . ASP A 1 82 ? 12.078 15.985 -14.409 1.00 96.75 82 ASP A CA 1
ATOM 684 C C . ASP A 1 82 ? 11.443 14.899 -13.516 1.00 96.75 82 ASP A C 1
ATOM 686 O O . ASP A 1 82 ? 10.268 14.973 -13.151 1.00 96.75 82 ASP A O 1
ATOM 690 N N . ALA A 1 83 ? 12.215 13.883 -13.123 1.00 96.88 83 ALA A N 1
ATOM 691 C CA . ALA A 1 83 ? 11.719 12.693 -12.423 1.00 96.88 83 ALA A CA 1
ATOM 692 C C . ALA A 1 83 ? 10.809 12.965 -11.204 1.00 96.88 83 ALA A C 1
ATOM 694 O O . ALA A 1 83 ? 9.848 12.231 -10.969 1.00 96.88 83 ALA A O 1
ATOM 695 N N . PHE A 1 84 ? 11.070 14.024 -10.431 1.00 96.38 84 PHE A N 1
ATOM 696 C CA . PHE A 1 84 ? 10.192 14.422 -9.323 1.00 96.38 84 PHE A CA 1
ATOM 697 C C . PHE A 1 84 ? 8.834 14.936 -9.807 1.00 96.38 84 PHE A C 1
ATOM 699 O O . PHE A 1 84 ? 7.801 14.558 -9.254 1.00 96.38 84 PHE A O 1
ATOM 706 N N . LYS A 1 85 ? 8.820 15.757 -10.862 1.00 97.38 85 LYS A N 1
ATOM 707 C CA . LYS A 1 85 ? 7.588 16.237 -11.494 1.00 97.38 85 LYS A CA 1
ATOM 708 C C . LYS A 1 85 ? 6.796 15.068 -12.074 1.00 97.38 85 LYS A C 1
ATOM 710 O O . LYS A 1 85 ? 5.586 15.000 -11.868 1.00 97.38 85 LYS A O 1
ATOM 715 N N . LEU A 1 86 ? 7.480 14.120 -12.721 1.00 97.00 86 LEU A N 1
ATOM 716 C CA . LEU A 1 86 ? 6.858 12.903 -13.237 1.00 97.00 86 LEU A CA 1
ATOM 717 C C . LEU A 1 86 ? 6.239 12.066 -12.113 1.00 97.00 86 LEU A C 1
ATOM 719 O O . LEU A 1 86 ? 5.076 11.687 -12.218 1.00 97.00 86 LEU A O 1
ATOM 723 N N . ARG A 1 87 ? 6.959 11.837 -11.007 1.00 96.81 87 ARG A N 1
ATOM 724 C CA . ARG A 1 87 ? 6.403 11.158 -9.825 1.00 96.81 87 ARG A CA 1
ATOM 725 C C . ARG A 1 87 ? 5.109 11.813 -9.361 1.00 96.81 87 ARG A C 1
ATOM 727 O O . ARG A 1 87 ? 4.115 11.117 -9.184 1.00 96.81 87 ARG A O 1
ATOM 734 N N . THR A 1 88 ? 5.119 13.131 -9.173 1.00 96.25 88 THR A N 1
ATOM 735 C CA . THR A 1 88 ? 3.937 13.873 -8.720 1.00 96.25 88 THR A CA 1
ATOM 736 C C . THR A 1 88 ? 2.768 13.703 -9.691 1.00 96.25 88 THR A C 1
ATOM 738 O O . THR A 1 88 ? 1.657 13.406 -9.256 1.00 96.25 88 THR A O 1
ATOM 741 N N . ALA A 1 89 ? 3.020 13.813 -10.999 1.00 96.25 89 ALA A N 1
ATOM 742 C CA . ALA A 1 89 ? 1.996 13.644 -12.027 1.00 96.25 89 ALA A CA 1
ATOM 743 C C . ALA A 1 89 ? 1.405 12.225 -12.037 1.00 96.25 89 ALA A C 1
ATOM 745 O O . ALA A 1 89 ? 0.186 12.065 -12.060 1.00 96.25 89 ALA A O 1
ATOM 746 N N . VAL A 1 90 ? 2.249 11.192 -11.963 1.00 95.69 90 VAL A N 1
ATOM 747 C CA . VAL A 1 90 ? 1.800 9.793 -11.957 1.00 95.69 90 VAL A CA 1
ATOM 748 C C . VAL A 1 90 ? 1.024 9.472 -10.678 1.00 95.69 90 VAL A C 1
ATOM 750 O O . VAL A 1 90 ? -0.018 8.824 -10.749 1.00 95.69 90 VAL A O 1
ATOM 753 N N . MET A 1 91 ? 1.466 9.951 -9.511 1.00 95.06 91 MET A N 1
ATOM 754 C CA . MET A 1 91 ? 0.742 9.741 -8.250 1.00 95.06 91 MET A CA 1
ATOM 755 C C . MET A 1 91 ? -0.647 10.393 -8.259 1.00 95.06 91 MET A C 1
ATOM 757 O O . MET A 1 91 ? -1.598 9.796 -7.745 1.00 95.06 91 MET A O 1
ATOM 761 N N . ALA A 1 92 ? -0.766 11.577 -8.866 1.00 95.19 92 ALA A N 1
ATOM 762 C CA . ALA A 1 92 ? -2.020 12.315 -9.008 1.00 95.19 92 ALA A CA 1
ATOM 763 C C . ALA A 1 92 ? -2.934 11.784 -10.130 1.00 95.19 92 ALA A C 1
ATOM 765 O O . ALA A 1 92 ? -4.091 12.192 -10.222 1.00 95.19 92 ALA A O 1
ATOM 766 N N . HIS A 1 93 ? -2.443 10.888 -10.990 1.00 97.12 93 HIS A N 1
ATOM 767 C CA . HIS A 1 93 ? -3.204 10.408 -12.138 1.00 97.12 93 HIS A CA 1
ATOM 768 C C . HIS A 1 93 ? -4.425 9.564 -11.704 1.00 97.12 93 HIS A C 1
ATOM 770 O O . HIS A 1 93 ? -4.276 8.670 -10.862 1.00 97.12 93 HIS A O 1
ATOM 776 N N . PRO A 1 94 ? -5.620 9.748 -12.309 1.00 96.62 94 PRO A N 1
ATOM 777 C CA . PRO A 1 94 ? -6.831 9.014 -11.923 1.00 96.62 94 PRO A CA 1
ATOM 778 C C . PRO A 1 94 ? -6.699 7.490 -12.009 1.00 96.62 94 PRO A C 1
ATOM 780 O O . PRO A 1 94 ? -7.212 6.774 -11.153 1.00 96.62 94 PRO A O 1
ATOM 783 N N . ALA A 1 95 ? -5.965 6.977 -13.003 1.00 96.50 95 ALA A N 1
ATOM 784 C CA . ALA A 1 95 ? -5.720 5.536 -13.116 1.00 96.50 95 ALA A CA 1
ATOM 785 C C . ALA A 1 95 ? -4.879 4.992 -11.948 1.00 96.50 95 ALA A C 1
ATOM 787 O O . ALA A 1 95 ? -5.097 3.863 -11.513 1.00 96.50 95 ALA A O 1
ATOM 788 N N . SER A 1 96 ? -3.954 5.797 -11.416 1.00 95.81 96 SER A N 1
ATOM 789 C CA . SER A 1 96 ? -3.173 5.431 -10.237 1.00 95.81 96 SER A CA 1
ATOM 790 C C . SER A 1 96 ? -4.075 5.380 -9.008 1.00 95.81 96 SER A C 1
ATOM 792 O O . SER A 1 96 ? -4.039 4.393 -8.286 1.00 95.81 96 SER A O 1
ATOM 794 N N . ALA A 1 97 ? -4.945 6.376 -8.812 1.00 94.81 97 ALA A N 1
ATOM 795 C CA . ALA A 1 97 ? -5.935 6.356 -7.731 1.00 94.81 97 ALA A CA 1
ATOM 796 C C . ALA A 1 97 ? -6.853 5.123 -7.819 1.00 94.81 97 ALA A C 1
ATOM 798 O O . ALA A 1 97 ? -6.969 4.367 -6.858 1.00 94.81 97 ALA A O 1
ATOM 799 N N . ALA A 1 98 ? -7.407 4.840 -9.002 1.00 96.25 98 ALA A N 1
ATOM 800 C CA . ALA A 1 98 ? -8.252 3.667 -9.227 1.00 96.25 98 ALA A CA 1
ATOM 801 C C . ALA A 1 98 ? -7.526 2.346 -8.916 1.00 96.25 98 ALA A C 1
ATOM 803 O O . ALA A 1 98 ? -8.094 1.463 -8.271 1.00 96.25 98 ALA A O 1
ATOM 804 N N . LEU A 1 99 ? -6.258 2.220 -9.328 1.00 95.44 99 LEU A N 1
ATOM 805 C CA . LEU A 1 99 ? -5.432 1.055 -9.015 1.00 95.44 99 LEU A CA 1
ATOM 806 C C . LEU A 1 99 ? -5.224 0.902 -7.506 1.00 95.44 99 LEU A C 1
ATOM 808 O O . LEU A 1 99 ? -5.376 -0.204 -6.987 1.00 95.44 99 LEU A O 1
ATOM 812 N N . ARG A 1 100 ? -4.900 1.993 -6.800 1.00 96.31 100 ARG A N 1
ATOM 813 C CA . ARG A 1 100 ? -4.683 1.974 -5.348 1.00 96.31 100 ARG A CA 1
ATOM 814 C C . ARG A 1 100 ? -5.948 1.575 -4.600 1.00 96.31 100 ARG A C 1
ATOM 816 O O . ARG A 1 100 ? -5.906 0.665 -3.776 1.00 96.31 100 ARG A O 1
ATOM 823 N N . THR A 1 101 ? -7.089 2.166 -4.957 1.00 95.81 101 THR A N 1
ATOM 824 C CA . THR A 1 101 ? -8.396 1.783 -4.409 1.00 95.81 101 THR A CA 1
ATOM 825 C C . THR A 1 101 ? -8.690 0.303 -4.649 1.00 95.81 101 THR A C 1
ATOM 827 O O . THR A 1 101 ? -9.042 -0.412 -3.712 1.00 95.81 101 THR A O 1
ATOM 830 N N . GLN A 1 102 ? -8.504 -0.189 -5.879 1.00 96.38 102 GLN A N 1
ATOM 831 C CA . GLN A 1 102 ? -8.767 -1.588 -6.217 1.00 96.38 102 GLN A CA 1
ATOM 832 C C . GLN A 1 102 ? -7.857 -2.550 -5.439 1.00 96.38 102 GLN A C 1
ATOM 834 O O . GLN A 1 102 ? -8.329 -3.556 -4.907 1.00 96.38 102 GLN A O 1
ATOM 839 N N . ALA A 1 103 ? -6.558 -2.260 -5.380 1.00 95.00 103 ALA A N 1
ATOM 840 C CA . ALA A 1 103 ? -5.570 -3.119 -4.739 1.00 95.00 103 ALA A CA 1
ATOM 841 C C . ALA A 1 103 ? -5.739 -3.166 -3.212 1.00 95.00 103 ALA A C 1
ATOM 843 O O . ALA A 1 103 ? -5.600 -4.232 -2.613 1.00 95.00 103 ALA A O 1
ATOM 844 N N . SER A 1 104 ? -6.097 -2.042 -2.586 1.00 96.56 104 SER A N 1
ATOM 845 C CA . SER A 1 104 ? -6.289 -1.952 -1.135 1.00 96.56 104 SER A CA 1
ATOM 846 C C . SER A 1 104 ? -7.683 -2.378 -0.661 1.00 96.56 104 SER A C 1
ATOM 848 O O . SER A 1 104 ? -7.873 -2.551 0.541 1.00 96.56 104 SER A O 1
ATOM 850 N N . ALA A 1 105 ? -8.651 -2.592 -1.561 1.00 97.00 105 ALA A N 1
ATOM 851 C CA . ALA A 1 105 ? -10.064 -2.792 -1.217 1.00 97.00 105 ALA A CA 1
ATOM 852 C C . ALA A 1 105 ? -10.313 -3.862 -0.138 1.00 97.00 105 ALA A C 1
ATOM 854 O O . ALA A 1 105 ? -11.060 -3.625 0.808 1.00 97.00 105 ALA A O 1
ATOM 855 N N . LYS A 1 106 ? -9.665 -5.032 -0.238 1.00 95.88 106 LYS A N 1
ATOM 856 C CA . LYS A 1 106 ? -9.845 -6.123 0.741 1.00 95.88 106 LYS A CA 1
ATOM 857 C C . LYS A 1 106 ? -9.284 -5.776 2.123 1.00 95.88 106 LYS A C 1
ATOM 859 O O . LYS A 1 106 ? -9.873 -6.168 3.125 1.00 95.88 106 LYS A O 1
ATOM 864 N N . LEU A 1 107 ? -8.159 -5.062 2.167 1.00 96.25 107 LEU A N 1
ATOM 865 C CA . LEU A 1 107 ? -7.518 -4.643 3.413 1.00 96.25 107 LEU A CA 1
ATOM 866 C C . LEU A 1 107 ? -8.311 -3.518 4.084 1.00 96.25 107 LEU A C 1
ATOM 868 O O . LEU A 1 107 ? -8.610 -3.601 5.268 1.00 96.25 107 LEU A O 1
ATOM 872 N N . VAL A 1 108 ? -8.718 -2.509 3.310 1.00 98.06 108 VAL A N 1
ATOM 873 C CA . VAL A 1 108 ? -9.573 -1.419 3.802 1.00 98.06 108 VAL A CA 1
ATOM 874 C C . VAL A 1 108 ? -10.889 -1.981 4.328 1.00 98.06 108 VAL A C 1
ATOM 876 O O . VAL A 1 108 ? -11.320 -1.600 5.410 1.00 98.06 108 VAL A O 1
ATOM 879 N N . ARG A 1 109 ? -11.498 -2.940 3.617 1.00 98.00 109 ARG A N 1
ATOM 880 C CA . ARG A 1 109 ? -12.728 -3.585 4.082 1.00 98.00 109 ARG A CA 1
ATOM 881 C C . ARG A 1 109 ? -12.538 -4.296 5.420 1.00 98.00 109 ARG A C 1
ATOM 883 O O . ARG A 1 109 ? -13.365 -4.108 6.298 1.00 98.00 109 ARG A O 1
ATOM 890 N N . LEU A 1 110 ? -11.445 -5.042 5.590 1.00 98.00 110 LEU A N 1
ATOM 891 C CA . LEU A 1 110 ? -11.112 -5.669 6.871 1.00 98.00 110 LEU A CA 1
ATOM 892 C C . LEU A 1 110 ? -11.015 -4.636 7.999 1.00 98.00 110 LEU A C 1
ATOM 894 O O . LEU A 1 110 ? -11.595 -4.850 9.055 1.00 98.00 110 LEU A O 1
ATOM 898 N N . PHE A 1 111 ? -10.302 -3.530 7.775 1.00 98.06 111 PHE A N 1
ATOM 899 C CA . PHE A 1 111 ? -10.142 -2.489 8.792 1.00 98.06 111 PHE A CA 1
ATOM 900 C C . PHE A 1 111 ? -11.464 -1.817 9.166 1.00 98.06 111 PHE A C 1
ATOM 902 O O . PHE A 1 111 ? -11.660 -1.486 10.331 1.00 98.06 111 PHE A O 1
ATOM 909 N N . LEU A 1 112 ? -12.372 -1.642 8.203 1.00 98.12 112 LEU A N 1
ATOM 910 C CA . LEU A 1 112 ? -13.728 -1.157 8.466 1.00 98.12 112 LEU A CA 1
ATOM 911 C C . LEU A 1 112 ? -14.539 -2.177 9.267 1.00 98.12 112 LEU A C 1
ATOM 913 O O . LEU A 1 112 ? -15.142 -1.824 10.276 1.00 98.12 112 LEU A O 1
ATOM 917 N N . ASP A 1 113 ? -14.520 -3.443 8.847 1.00 97.69 113 ASP A N 1
ATOM 918 C CA . ASP A 1 113 ? -15.277 -4.519 9.495 1.00 97.69 113 ASP A CA 1
ATOM 919 C C . ASP A 1 113 ? -14.858 -4.719 10.958 1.00 97.69 113 ASP A C 1
ATOM 921 O O . ASP A 1 113 ? -15.698 -5.035 11.797 1.00 97.69 113 ASP A O 1
ATOM 925 N N . CYS A 1 114 ? -13.578 -4.509 11.283 1.00 96.81 114 CYS A N 1
ATOM 926 C CA . CYS A 1 114 ? -13.072 -4.623 12.649 1.00 96.81 114 CYS A CA 1
ATOM 927 C C . CYS A 1 114 ? -12.958 -3.280 13.395 1.00 96.81 114 CYS A C 1
ATOM 929 O O . CYS A 1 114 ? -12.391 -3.254 14.481 1.00 96.81 114 CYS A O 1
ATOM 931 N N . GLY A 1 115 ? -13.446 -2.165 12.839 1.00 96.50 115 GLY A N 1
ATOM 932 C CA . GLY A 1 115 ? -13.479 -0.854 13.512 1.00 96.50 115 GLY A CA 1
ATOM 933 C C . GLY A 1 115 ? -12.143 -0.096 13.601 1.00 96.50 115 GLY A C 1
ATOM 934 O O . GLY A 1 115 ? -12.079 0.973 14.215 1.00 96.50 115 GLY A O 1
ATOM 935 N N . LEU A 1 116 ? -11.080 -0.601 12.966 1.00 97.25 116 LEU A N 1
ATOM 936 C CA . LEU A 1 116 ? -9.779 0.080 12.860 1.00 97.25 116 LEU A CA 1
ATOM 937 C C . LEU A 1 116 ? -9.813 1.295 11.927 1.00 97.25 116 LEU A C 1
ATOM 939 O O . LEU A 1 116 ? -8.935 2.151 12.004 1.00 97.25 116 LEU A O 1
ATOM 943 N N . LEU A 1 117 ? -10.824 1.376 11.064 1.00 98.00 117 LEU A N 1
ATOM 944 C CA . LEU A 1 117 ? -11.199 2.566 10.311 1.00 98.00 117 LEU A CA 1
ATOM 945 C C . LEU A 1 117 ? -12.699 2.814 10.483 1.00 98.00 117 LEU A C 1
ATOM 947 O O . LEU A 1 117 ? -13.476 1.870 10.611 1.00 98.00 117 LEU A O 1
ATOM 951 N N . SER A 1 118 ? -13.101 4.081 10.457 1.00 96.00 118 SER A N 1
ATOM 952 C CA . SER A 1 118 ? -14.509 4.499 10.434 1.00 96.00 118 SER A CA 1
ATOM 953 C C . SER A 1 118 ? -15.034 4.711 9.010 1.00 96.00 118 SER A C 1
ATOM 955 O O . SER A 1 118 ? -16.223 4.536 8.756 1.00 96.00 118 SER A O 1
ATOM 957 N N . GLU A 1 119 ? -14.150 5.045 8.070 1.00 96.88 119 GLU A N 1
ATOM 958 C CA . GLU A 1 119 ? -14.463 5.253 6.658 1.00 96.88 119 GLU A CA 1
ATOM 959 C C . GLU A 1 119 ? -13.298 4.833 5.751 1.00 96.88 119 GLU A C 1
ATOM 961 O O . GLU A 1 119 ? -12.154 4.678 6.190 1.00 96.88 119 GLU A O 1
ATOM 966 N N . ALA A 1 120 ? -13.593 4.596 4.472 1.00 97.00 120 ALA A N 1
ATOM 967 C CA . ALA A 1 120 ? -12.568 4.255 3.496 1.00 97.00 120 ALA A CA 1
ATOM 968 C C . ALA A 1 120 ? -11.731 5.503 3.152 1.00 97.00 120 ALA A C 1
ATOM 970 O O . ALA A 1 120 ? -12.299 6.496 2.693 1.00 97.00 120 ALA A O 1
ATOM 971 N N . PRO A 1 121 ? -10.395 5.472 3.309 1.00 95.38 121 PRO A N 1
ATOM 972 C CA . PRO A 1 121 ? -9.557 6.615 2.980 1.00 95.38 121 PRO A CA 1
ATOM 973 C C . PRO A 1 121 ? -9.480 6.829 1.466 1.00 95.38 121 PRO A C 1
ATOM 975 O O . PRO A 1 121 ? -9.500 5.880 0.678 1.00 95.38 121 PRO A O 1
ATOM 978 N N . ALA A 1 122 ? -9.308 8.085 1.058 1.00 92.62 122 ALA A N 1
ATOM 979 C CA . ALA A 1 122 ? -8.955 8.424 -0.315 1.00 92.62 122 ALA A CA 1
ATOM 980 C C . ALA A 1 122 ? -7.484 8.054 -0.581 1.00 92.62 122 ALA A C 1
ATOM 982 O O . ALA A 1 122 ? -6.571 8.710 -0.064 1.00 92.62 122 ALA A O 1
ATOM 983 N N . LEU A 1 123 ? -7.273 6.997 -1.372 1.00 91.31 123 LEU A N 1
ATOM 984 C CA . LEU A 1 123 ? -5.954 6.453 -1.709 1.00 91.31 123 LEU A CA 1
ATOM 985 C C . LEU A 1 123 ? -5.377 7.036 -2.997 1.00 91.31 123 LEU A C 1
ATOM 987 O O . LEU A 1 123 ? -6.040 7.099 -4.052 1.00 91.31 123 LEU A O 1
#